Protein AF-A0A7K5P1I5-F1 (afdb_monomer_lite)

Foldseek 3Di:
DVVVVVVVVVVVVVVVVVVVVVVVVVVVVVVVVVVVVVQVVQQVVCVVCVGPVSVD

InterPro domains:
  IPR018154 TLV/ENV coat polyprotein [PTHR10424] (2-53)

Structure (mmCIF, N/CA/C/O backbone):
data_AF-A0A7K5P1I5-F1
#
_entry.id   AF-A0A7K5P1I5-F1
#
loop_
_atom_site.group_PDB
_atom_site.id
_atom_site.type_symbol
_atom_site.label_atom_id
_atom_site.label_alt_id
_atom_site.label_comp_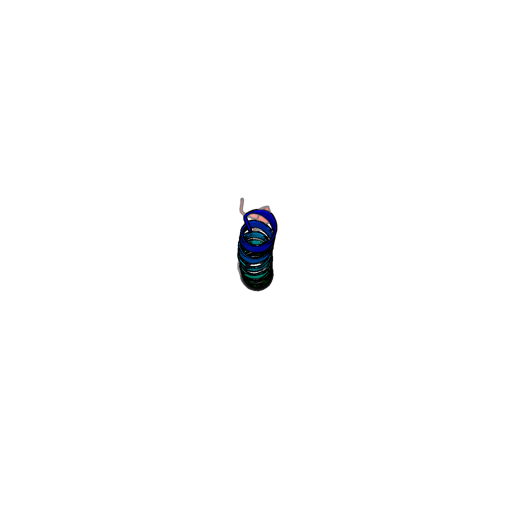id
_atom_site.label_asym_id
_atom_site.label_entity_id
_atom_site.label_seq_id
_atom_site.pdbx_PDB_ins_code
_atom_site.Cartn_x
_atom_site.Cartn_y
_atom_site.Cartn_z
_atom_site.occupancy
_atom_site.B_iso_or_equiv
_atom_site.auth_seq_id
_atom_site.auth_comp_id
_atom_site.auth_asym_id
_atom_site.auth_atom_id
_atom_site.pdbx_PDB_model_num
ATOM 1 N N . THR A 1 1 ? -21.916 -0.821 33.963 1.00 73.69 1 THR A N 1
ATOM 2 C CA . THR A 1 1 ? -22.624 0.050 32.990 1.00 73.69 1 THR A CA 1
ATOM 3 C C . THR A 1 1 ? -21.744 1.045 32.216 1.00 73.69 1 THR A C 1
ATOM 5 O O . THR A 1 1 ? -22.248 1.624 31.267 1.00 73.69 1 THR A O 1
ATOM 8 N N . HIS A 1 2 ? -20.431 1.177 32.471 1.00 85.88 2 HIS A N 1
ATOM 9 C CA . HIS A 1 2 ? -19.503 1.914 31.575 1.00 85.88 2 HIS A CA 1
ATOM 10 C C . HIS A 1 2 ? -18.624 0.994 30.711 1.00 85.88 2 HIS A C 1
ATOM 12 O O . HIS A 1 2 ? -18.455 1.247 29.525 1.00 85.88 2 HIS A O 1
ATOM 18 N N . ILE A 1 3 ? -18.143 -0.116 31.282 1.00 92.38 3 ILE A N 1
ATOM 19 C CA . ILE A 1 3 ? -17.274 -1.090 30.598 1.00 92.38 3 ILE A CA 1
ATOM 20 C C . ILE A 1 3 ? -17.951 -1.695 29.357 1.00 92.38 3 ILE A C 1
ATOM 22 O O . ILE A 1 3 ? -17.355 -1.692 28.292 1.00 92.38 3 ILE A O 1
ATOM 26 N N . ILE A 1 4 ? -19.223 -2.103 29.456 1.00 93.19 4 ILE A N 1
ATOM 27 C CA . ILE A 1 4 ? -19.986 -2.664 28.321 1.00 93.19 4 ILE A CA 1
ATOM 28 C C . ILE A 1 4 ? -20.101 -1.654 27.166 1.00 93.19 4 ILE A C 1
ATOM 30 O O . ILE A 1 4 ? -19.984 -2.017 26.001 1.00 93.19 4 ILE A O 1
ATOM 34 N N . ARG A 1 5 ? -20.281 -0.362 27.477 1.00 96.00 5 ARG A N 1
ATOM 35 C CA . ARG A 1 5 ? -20.351 0.696 26.456 1.00 96.00 5 ARG A CA 1
ATOM 36 C C . ARG A 1 5 ? -18.997 0.914 25.785 1.00 96.00 5 ARG A C 1
ATOM 38 O O . ARG A 1 5 ? -18.949 1.076 24.574 1.00 96.00 5 ARG A O 1
ATOM 45 N N . LEU A 1 6 ? -17.912 0.897 26.561 1.00 97.00 6 LEU A N 1
ATOM 46 C CA . LEU A 1 6 ? -16.554 1.007 26.026 1.00 97.00 6 LEU A CA 1
ATOM 47 C C . LEU A 1 6 ? -16.186 -0.197 25.153 1.00 97.00 6 LEU A C 1
ATOM 49 O O . LEU A 1 6 ? -15.570 -0.006 24.113 1.00 97.00 6 LEU A O 1
ATOM 53 N N . GLN A 1 7 ? -16.605 -1.406 25.530 1.00 97.06 7 GLN A N 1
ATOM 54 C CA . GLN A 1 7 ? -16.408 -2.610 24.719 1.00 97.06 7 GLN A CA 1
ATOM 55 C C . GLN A 1 7 ? -17.134 -2.512 23.374 1.00 97.06 7 GLN A C 1
ATOM 57 O O . GLN A 1 7 ? -16.516 -2.758 22.345 1.00 97.06 7 GLN A O 1
ATOM 62 N N . ALA A 1 8 ? -18.395 -2.068 23.367 1.00 97.44 8 ALA A N 1
ATOM 63 C CA . ALA A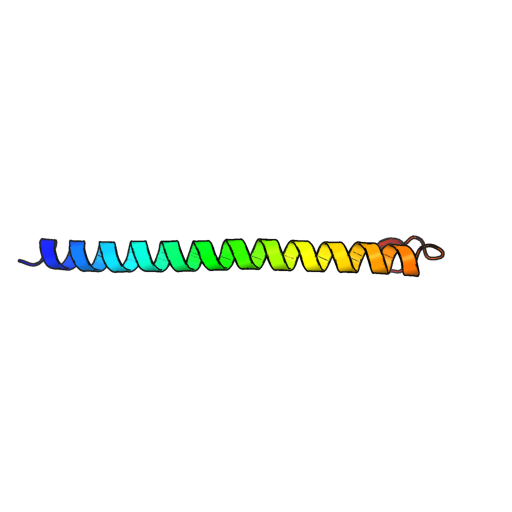 1 8 ? -19.147 -1.883 22.126 1.00 97.44 8 ALA A CA 1
ATOM 64 C C . ALA A 1 8 ? -18.515 -0.818 21.212 1.00 97.44 8 ALA A C 1
ATOM 66 O O . ALA A 1 8 ? -18.397 -1.015 20.007 1.00 97.44 8 ALA A O 1
ATOM 67 N N . VAL A 1 9 ? -18.065 0.308 21.779 1.00 97.50 9 VAL A N 1
ATOM 68 C CA . VAL A 1 9 ? -17.370 1.352 21.006 1.00 97.50 9 VAL A CA 1
ATOM 69 C C . VAL A 1 9 ? -16.044 0.832 20.450 1.00 97.50 9 VAL A C 1
ATOM 71 O O . VAL A 1 9 ? -15.727 1.102 19.294 1.00 97.50 9 VAL A O 1
ATOM 74 N N . LEU A 1 10 ? -15.285 0.073 21.245 1.00 98.12 10 LEU A N 1
ATOM 75 C CA . LEU A 1 10 ? -14.026 -0.515 20.802 1.00 98.12 10 LEU A CA 1
ATOM 76 C C . LEU A 1 10 ? -14.244 -1.482 19.635 1.00 98.12 10 LEU A C 1
ATOM 78 O O . LEU A 1 10 ? -13.514 -1.393 18.658 1.00 98.12 10 LEU A O 1
ATOM 82 N N . GLU A 1 11 ? -15.253 -2.348 19.715 1.00 98.50 11 GLU A N 1
ATOM 83 C CA . GLU A 1 11 ? -15.602 -3.298 18.652 1.00 98.50 11 GLU A CA 1
ATOM 84 C C . GLU A 1 11 ? -15.987 -2.596 17.343 1.00 98.50 11 GLU A C 1
ATOM 86 O O . GLU A 1 11 ? -15.537 -2.988 16.266 1.00 98.50 11 GLU A O 1
ATOM 91 N N . ILE A 1 12 ? -16.760 -1.510 17.427 1.00 98.38 12 ILE A N 1
ATOM 92 C CA . ILE A 1 12 ? -17.109 -0.697 16.256 1.00 98.38 12 ILE A CA 1
ATOM 93 C C . ILE A 1 12 ? -15.846 -0.091 15.639 1.00 98.38 12 ILE A C 1
ATOM 95 O O . ILE A 1 12 ? -15.625 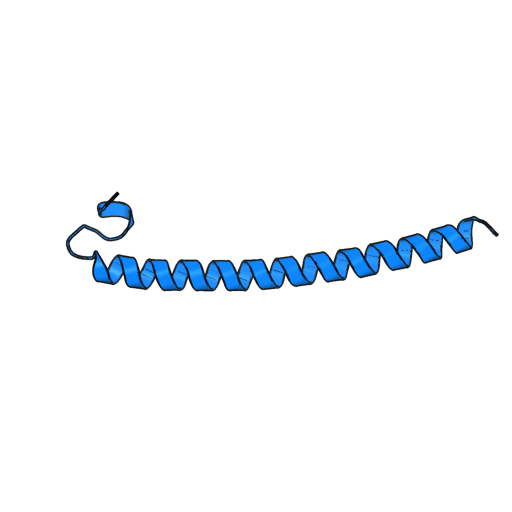-0.215 14.435 1.00 98.38 12 ILE A O 1
ATOM 99 N N . ILE A 1 13 ? -14.994 0.543 16.452 1.00 98.56 13 ILE A N 1
ATOM 100 C CA . ILE A 1 13 ? -13.784 1.207 15.954 1.00 98.56 13 ILE A CA 1
ATOM 101 C C . ILE A 1 13 ? -12.823 0.193 15.336 1.00 98.56 13 ILE 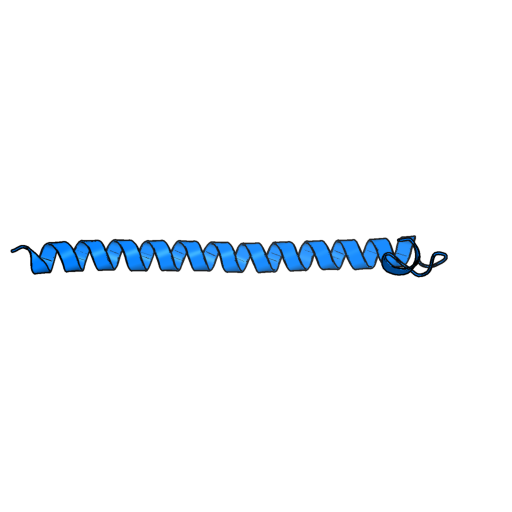A C 1
ATOM 103 O O . ILE A 1 13 ? -12.283 0.456 14.261 1.00 98.56 13 ILE A O 1
ATOM 107 N N . THR A 1 14 ? -12.598 -0.958 15.970 1.00 98.75 14 THR A N 1
ATOM 108 C CA . THR A 1 14 ? -11.680 -1.970 15.435 1.00 98.75 14 THR A CA 1
ATOM 109 C C . THR A 1 14 ? -12.205 -2.572 14.137 1.00 98.75 14 THR A C 1
ATOM 111 O O . THR A 1 14 ? -11.420 -2.716 13.201 1.00 98.75 14 THR A O 1
ATOM 114 N N . ASN A 1 15 ? -13.509 -2.847 14.029 1.00 98.75 15 ASN A N 1
ATOM 115 C CA . ASN A 1 15 ? -14.105 -3.376 12.801 1.00 98.75 15 ASN A CA 1
ATOM 116 C C . ASN A 1 15 ? -14.040 -2.363 11.643 1.00 98.75 15 ASN A C 1
ATOM 118 O O . ASN A 1 15 ? -13.615 -2.698 10.537 1.00 98.75 15 ASN A O 1
ATOM 122 N N . GLU A 1 16 ? -14.387 -1.101 11.904 1.00 98.75 16 GLU A N 1
ATOM 123 C CA . GLU A 1 16 ? -14.311 -0.037 10.897 1.00 98.75 16 GLU A CA 1
ATOM 124 C C . GLU A 1 16 ? -12.864 0.248 10.473 1.00 98.75 16 GLU A C 1
ATOM 126 O O . GLU A 1 16 ? -12.582 0.407 9.283 1.00 98.75 16 GLU A O 1
ATOM 131 N N . THR A 1 17 ? -11.925 0.227 11.424 1.00 98.75 17 THR A N 1
ATOM 132 C CA . THR A 1 17 ? -10.491 0.381 11.134 1.00 98.75 17 THR A CA 1
ATOM 133 C C . THR A 1 17 ? -9.982 -0.787 10.292 1.00 98.75 17 THR A C 1
ATOM 135 O O . THR A 1 17 ? -9.296 -0.563 9.297 1.00 98.75 17 THR A O 1
ATOM 138 N N . ALA A 1 18 ? -10.343 -2.028 10.634 1.00 98.81 18 ALA A N 1
ATOM 139 C CA . ALA A 1 18 ? -9.959 -3.209 9.863 1.00 98.81 18 ALA A CA 1
ATOM 140 C C . ALA A 1 18 ? -10.490 -3.140 8.424 1.00 98.81 18 ALA A C 1
ATOM 142 O O . ALA A 1 18 ? -9.743 -3.400 7.478 1.00 98.81 18 ALA A O 1
ATOM 143 N N . ARG A 1 19 ? -11.745 -2.708 8.243 1.00 98.81 19 ARG A N 1
ATOM 144 C CA . ARG A 1 19 ? -12.339 -2.493 6.918 1.00 98.81 19 ARG A CA 1
ATOM 145 C C . ARG A 1 19 ? -11.601 -1.417 6.123 1.00 98.81 19 ARG A C 1
ATOM 147 O O . ARG A 1 19 ? -11.295 -1.635 4.954 1.00 98.81 19 ARG A O 1
ATOM 154 N N . ALA A 1 20 ? -11.289 -0.280 6.742 1.00 98.81 20 ALA A N 1
ATOM 155 C CA . ALA A 1 20 ? -10.552 0.797 6.084 1.00 98.81 20 ALA A CA 1
ATOM 156 C C . ALA A 1 20 ? -9.145 0.348 5.653 1.00 98.81 20 ALA A C 1
ATOM 158 O O . ALA A 1 20 ? -8.740 0.598 4.519 1.00 98.81 20 ALA A O 1
ATOM 159 N N . VAL A 1 21 ? -8.425 -0.369 6.523 1.00 98.88 21 VAL A N 1
ATOM 160 C CA . VAL A 1 21 ? -7.096 -0.918 6.209 1.00 98.88 21 VAL A CA 1
ATOM 161 C C . VAL A 1 21 ? -7.171 -1.927 5.065 1.00 98.88 21 VAL A C 1
ATOM 163 O O . VAL A 1 21 ? -6.333 -1.882 4.168 1.00 98.88 21 VAL A O 1
ATOM 166 N N . TYR A 1 22 ? -8.183 -2.797 5.053 1.00 98.81 22 TYR A N 1
ATOM 167 C CA . TYR A 1 22 ? -8.392 -3.748 3.961 1.00 98.81 22 TYR A CA 1
ATOM 168 C C . TYR A 1 22 ? -8.593 -3.040 2.612 1.00 98.81 22 TYR A C 1
ATOM 170 O O . TYR A 1 22 ? -7.940 -3.389 1.631 1.00 98.81 22 TYR A O 1
ATOM 178 N N . LEU A 1 23 ? -9.439 -2.006 2.571 1.00 98.81 23 LEU A N 1
ATOM 179 C CA . LEU A 1 23 ? -9.684 -1.229 1.352 1.00 98.81 23 LEU A CA 1
ATOM 180 C C . LEU A 1 23 ? -8.426 -0.490 0.873 1.00 98.81 23 LEU A C 1
ATOM 182 O O . LEU A 1 23 ? -8.140 -0.480 -0.322 1.00 98.81 23 LEU A O 1
ATOM 186 N N . LEU A 1 24 ? -7.646 0.085 1.794 1.00 98.81 24 LEU A N 1
ATOM 187 C CA . LEU A 1 24 ? -6.373 0.728 1.457 1.00 98.81 24 LEU A CA 1
ATOM 188 C C . LEU A 1 24 ? -5.354 -0.272 0.904 1.00 98.81 24 LEU A C 1
ATOM 190 O O . LEU A 1 24 ? -4.630 0.054 -0.036 1.00 98.81 24 LEU A O 1
ATOM 194 N N . ALA A 1 25 ? -5.296 -1.481 1.463 1.00 98.75 25 ALA A N 1
ATOM 195 C CA . ALA A 1 25 ? -4.405 -2.528 0.977 1.00 98.75 25 ALA A CA 1
ATOM 196 C C . ALA A 1 25 ? -4.780 -2.969 -0.446 1.00 98.75 25 ALA A C 1
ATOM 198 O O . ALA A 1 25 ? -3.900 -3.066 -1.302 1.00 98.75 25 ALA A O 1
ATOM 199 N N . ASP A 1 26 ? -6.073 -3.168 -0.717 1.00 98.75 26 ASP A N 1
ATOM 200 C CA . ASP A 1 26 ? -6.565 -3.491 -2.060 1.00 98.75 26 ASP A CA 1
ATOM 201 C C . ASP A 1 26 ? -6.225 -2.376 -3.061 1.00 98.75 26 ASP A C 1
ATOM 203 O O . ASP A 1 26 ? -5.609 -2.625 -4.102 1.00 98.75 26 ASP A O 1
ATOM 207 N N . GLN A 1 27 ? -6.498 -1.120 -2.698 1.00 98.81 27 GLN A N 1
ATOM 208 C CA . GLN A 1 27 ? -6.171 0.030 -3.539 1.00 98.81 27 GLN A CA 1
ATOM 209 C C . GLN A 1 27 ? -4.662 0.146 -3.799 1.00 98.81 27 GLN A C 1
ATOM 211 O O . GLN A 1 27 ? -4.250 0.419 -4.928 1.00 98.81 27 GLN A O 1
ATOM 216 N N . ALA A 1 28 ? -3.819 -0.104 -2.795 1.00 98.75 28 ALA A N 1
ATOM 217 C CA . ALA A 1 28 ? -2.367 -0.085 -2.956 1.00 98.75 28 ALA A CA 1
ATOM 218 C C . ALA A 1 28 ? -1.881 -1.161 -3.942 1.00 98.75 28 ALA A C 1
ATOM 220 O O . ALA A 1 28 ? -0.992 -0.894 -4.757 1.00 98.75 28 ALA A O 1
ATOM 221 N N . VAL A 1 29 ? -2.481 -2.356 -3.922 1.00 98.75 29 VAL A N 1
ATOM 222 C CA . VAL A 1 29 ? -2.175 -3.429 -4.884 1.00 98.75 29 VAL A CA 1
ATOM 223 C C . VAL A 1 29 ? -2.583 -3.028 -6.302 1.00 98.75 29 VAL A C 1
ATOM 225 O O . VAL A 1 29 ? -1.793 -3.203 -7.238 1.00 98.75 29 VAL A O 1
ATOM 228 N N . GLN A 1 30 ? -3.772 -2.446 -6.470 1.00 98.62 30 GLN A N 1
ATOM 229 C CA . GLN A 1 30 ? -4.241 -1.965 -7.772 1.00 98.62 30 GLN A CA 1
ATOM 230 C C . GLN A 1 30 ? -3.328 -0.861 -8.323 1.00 98.62 30 GLN A C 1
ATOM 232 O O . GLN A 1 30 ? -2.878 -0.942 -9.467 1.00 98.62 30 GLN A O 1
ATOM 237 N N . MET A 1 31 ? -2.972 0.123 -7.490 1.00 98.69 31 MET A N 1
ATOM 238 C CA . MET A 1 31 ? -2.054 1.201 -7.866 1.00 98.69 31 MET A CA 1
ATOM 239 C C . MET A 1 31 ? -0.679 0.663 -8.256 1.00 98.69 31 MET A C 1
ATOM 241 O O . MET A 1 31 ? -0.149 1.040 -9.300 1.00 98.69 31 MET A O 1
ATOM 245 N N . ARG A 1 32 ? -0.108 -0.253 -7.462 1.00 98.69 32 ARG A N 1
ATOM 246 C CA . ARG A 1 32 ? 1.182 -0.880 -7.781 1.00 98.69 32 ARG A CA 1
ATOM 247 C C . ARG A 1 32 ? 1.128 -1.596 -9.127 1.00 98.69 32 ARG A C 1
ATOM 249 O O . ARG A 1 32 ? 2.064 -1.484 -9.913 1.00 98.69 32 ARG A O 1
ATOM 256 N N . THR A 1 33 ? 0.043 -2.316 -9.392 1.00 98.62 33 THR A N 1
ATOM 257 C CA . THR A 1 33 ? -0.148 -3.033 -10.658 1.00 98.62 33 THR A CA 1
ATOM 258 C C . THR A 1 33 ? -0.192 -2.064 -11.836 1.00 98.62 33 THR A C 1
ATOM 260 O O . THR A 1 33 ? 0.551 -2.253 -12.796 1.00 98.62 33 THR A O 1
ATOM 263 N N . ALA A 1 34 ? -0.973 -0.986 -11.733 1.00 98.38 34 ALA A N 1
ATOM 264 C CA . ALA A 1 34 ? -1.065 0.031 -12.779 1.00 98.38 34 ALA A CA 1
ATOM 265 C C . ALA A 1 34 ? 0.279 0.740 -13.028 1.00 98.38 34 ALA A C 1
ATOM 267 O O . ALA A 1 34 ? 0.684 0.918 -14.176 1.00 98.38 34 ALA A O 1
ATOM 268 N N . ILE A 1 35 ? 1.011 1.090 -11.963 1.00 98.12 35 ILE A N 1
ATOM 269 C CA . ILE A 1 35 ? 2.344 1.705 -12.071 1.00 98.12 35 ILE A CA 1
ATOM 270 C C . ILE A 1 35 ? 3.305 0.775 -12.814 1.00 98.12 35 ILE A C 1
ATOM 272 O O . ILE A 1 35 ? 3.991 1.220 -13.730 1.00 98.12 35 ILE A O 1
ATOM 276 N N . LEU A 1 36 ? 3.340 -0.513 -12.459 1.00 97.94 36 LEU A N 1
ATOM 277 C CA . LEU A 1 36 ? 4.218 -1.478 -13.125 1.00 97.94 36 LEU A CA 1
ATOM 278 C C . LEU A 1 36 ? 3.828 -1.700 -14.589 1.00 97.94 36 LEU A C 1
ATOM 280 O O . LEU A 1 36 ? 4.707 -1.807 -15.440 1.00 97.94 36 LEU A O 1
ATOM 284 N N . GLN A 1 37 ? 2.533 -1.722 -14.905 1.00 98.06 37 GLN A N 1
ATOM 285 C CA . GLN A 1 37 ? 2.064 -1.792 -16.290 1.00 98.06 37 GLN A CA 1
ATOM 286 C C . GLN A 1 37 ? 2.532 -0.588 -17.109 1.00 98.06 37 GLN A C 1
ATOM 288 O O . GLN A 1 37 ? 3.081 -0.769 -18.194 1.00 98.06 37 GLN A O 1
ATOM 293 N N . HIS A 1 38 ? 2.378 0.627 -16.581 1.00 96.94 38 HIS A N 1
ATOM 294 C CA . HIS A 1 38 ? 2.875 1.828 -17.251 1.00 96.94 38 HIS A CA 1
ATOM 295 C C . HIS A 1 38 ? 4.398 1.821 -17.386 1.00 96.94 38 HIS A C 1
ATOM 297 O O . HIS A 1 38 ? 4.901 2.171 -18.448 1.00 96.94 38 HIS A O 1
ATOM 303 N N . HIS A 1 39 ? 5.125 1.379 -16.358 1.00 96.56 39 HIS A N 1
ATOM 304 C CA . HIS A 1 39 ? 6.582 1.274 -16.410 1.00 96.56 39 HIS A CA 1
ATOM 305 C C . HIS A 1 39 ? 7.039 0.363 -17.552 1.00 96.56 39 HIS A C 1
ATOM 307 O O . HIS A 1 39 ? 7.887 0.765 -18.337 1.00 96.56 39 HIS A O 1
ATOM 313 N N . MET A 1 40 ? 6.426 -0.815 -17.710 1.00 97.25 40 MET A N 1
ATOM 31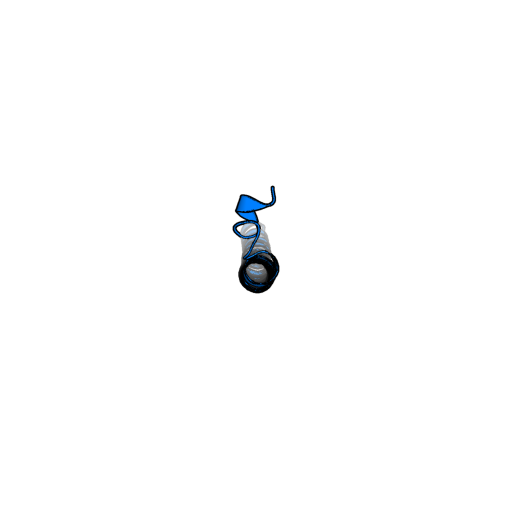4 C CA . MET A 1 40 ? 6.756 -1.728 -18.813 1.00 97.25 40 MET A CA 1
ATOM 315 C C . MET A 1 40 ? 6.496 -1.106 -20.189 1.00 97.25 40 MET A C 1
ATOM 317 O O . MET A 1 40 ? 7.306 -1.261 -21.100 1.00 97.25 40 MET A O 1
ATOM 321 N N . VAL A 1 41 ? 5.372 -0.399 -20.354 1.00 98.06 41 VAL A N 1
ATOM 322 C CA . VAL A 1 41 ? 5.058 0.292 -21.616 1.00 98.06 41 VAL A CA 1
ATOM 323 C C . VAL A 1 41 ? 6.085 1.384 -21.898 1.00 98.06 41 VAL A C 1
ATOM 325 O O . VAL A 1 41 ? 6.550 1.512 -23.027 1.00 98.06 41 VAL A O 1
ATOM 328 N N . LEU A 1 42 ? 6.457 2.159 -20.882 1.00 96.94 42 LEU A N 1
ATOM 329 C CA . LEU A 1 42 ? 7.457 3.209 -21.026 1.00 96.94 42 LEU A CA 1
ATOM 330 C C . LEU A 1 42 ? 8.845 2.632 -21.323 1.00 96.94 42 LEU A C 1
ATOM 332 O O . LEU A 1 42 ? 9.510 3.148 -22.209 1.00 96.94 42 LEU A O 1
ATOM 336 N N . ASP A 1 43 ? 9.260 1.545 -20.670 1.00 97.62 43 ASP A N 1
ATOM 337 C CA . ASP A 1 43 ? 10.531 0.873 -20.973 1.00 97.62 43 ASP A CA 1
ATOM 338 C C . ASP A 1 43 ? 10.587 0.391 -22.421 1.00 97.62 43 ASP A C 1
ATOM 340 O O . ASP A 1 43 ? 11.617 0.524 -23.076 1.00 97.62 43 ASP A O 1
ATOM 344 N N . TYR A 1 44 ? 9.472 -0.129 -22.939 1.00 97.19 44 TYR A N 1
ATOM 345 C CA . TYR A 1 44 ? 9.373 -0.514 -24.342 1.00 97.19 44 TYR A CA 1
ATOM 346 C C . TYR A 1 44 ? 9.505 0.695 -25.278 1.00 97.19 44 TYR A C 1
ATOM 348 O O . TYR A 1 44 ? 10.258 0.646 -26.248 1.00 97.19 44 TYR A O 1
ATOM 356 N N . LEU A 1 45 ? 8.792 1.787 -24.986 1.00 97.44 45 LEU A N 1
ATOM 357 C CA . LEU A 1 45 ? 8.849 3.010 -25.793 1.00 97.44 45 LEU A CA 1
ATOM 358 C C . LEU A 1 45 ? 10.220 3.692 -25.749 1.00 97.44 45 LEU A C 1
ATOM 360 O O . LEU A 1 45 ? 10.559 4.403 -26.688 1.00 97.44 45 LEU A O 1
ATOM 364 N N . LEU A 1 46 ? 10.972 3.489 -24.668 1.00 96.81 46 LEU A N 1
ATOM 365 C CA . LEU A 1 46 ? 12.277 4.099 -24.422 1.00 96.81 46 LEU A CA 1
ATOM 366 C C . LEU A 1 46 ? 13.436 3.116 -24.615 1.00 96.81 46 LEU A C 1
ATOM 368 O O . LEU A 1 46 ? 14.521 3.324 -24.076 1.00 96.81 46 LEU A O 1
ATOM 372 N N . ALA A 1 47 ? 13.212 2.002 -25.315 1.00 96.06 47 ALA A N 1
ATOM 373 C CA . ALA A 1 47 ? 14.197 0.929 -25.409 1.00 96.06 47 ALA A CA 1
ATOM 374 C C . ALA A 1 47 ? 15.535 1.401 -26.011 1.00 96.06 47 ALA A C 1
ATOM 376 O O . ALA A 1 47 ? 16.592 0.932 -25.588 1.00 96.06 47 ALA A O 1
ATOM 377 N N . GLU A 1 48 ? 15.503 2.352 -26.950 1.00 96.81 48 GLU A N 1
ATOM 378 C CA . GLU A 1 48 ? 16.709 2.933 -27.557 1.00 96.81 48 GLU A CA 1
ATOM 379 C C . GLU A 1 48 ? 17.464 3.858 -26.590 1.00 96.81 48 GLU A C 1
ATOM 381 O O . GLU A 1 48 ? 18.690 3.949 -26.650 1.00 96.81 48 GLU A O 1
ATOM 386 N N . GLU A 1 49 ? 16.759 4.486 -25.649 1.00 96.69 49 GLU A N 1
ATOM 387 C CA . GLU A 1 49 ? 17.336 5.298 -24.574 1.00 96.69 49 GLU A CA 1
ATOM 388 C C . GLU A 1 49 ? 17.698 4.484 -23.317 1.00 96.69 49 GLU A C 1
ATOM 390 O O . GLU A 1 49 ? 18.055 5.059 -22.292 1.00 96.69 49 GLU A O 1
ATOM 395 N N . GLY A 1 50 ? 17.627 3.149 -23.364 1.00 93.88 50 GLY A N 1
ATOM 396 C CA . GLY A 1 50 ? 17.922 2.289 -22.211 1.00 93.88 50 GLY A CA 1
ATOM 397 C C . GLY A 1 50 ? 16.774 2.167 -21.200 1.00 93.88 50 GLY A C 1
ATOM 398 O O . GLY A 1 50 ? 17.005 1.835 -20.036 1.00 93.88 50 GLY A O 1
ATOM 399 N N . GLY A 1 51 ? 15.539 2.423 -21.633 1.00 94.44 51 GLY A N 1
ATOM 400 C CA . GLY A 1 51 ? 14.328 2.354 -20.819 1.00 94.44 51 GLY A CA 1
ATOM 401 C C . GLY A 1 51 ? 14.107 3.597 -19.955 1.00 94.44 51 GLY A C 1
ATOM 402 O O . GLY A 1 51 ? 14.797 4.612 -20.080 1.00 94.44 51 GLY A O 1
ATOM 403 N N . VAL A 1 52 ? 13.145 3.515 -19.034 1.00 93.00 52 VAL A N 1
ATOM 404 C CA . VAL A 1 52 ? 12.810 4.613 -18.111 1.00 93.00 52 VAL A CA 1
ATOM 405 C C . VAL A 1 52 ? 14.030 5.035 -17.285 1.00 93.00 52 VAL A C 1
ATOM 407 O O . VAL A 1 52 ? 14.266 6.228 -17.117 1.00 93.00 52 VAL A O 1
ATOM 410 N N . CYS A 1 53 ? 14.830 4.074 -16.810 1.00 90.56 53 CYS A N 1
ATOM 411 C CA . CYS A 1 53 ? 16.028 4.340 -16.006 1.00 90.56 53 CYS A CA 1
ATOM 412 C C . CYS A 1 53 ? 17.231 4.843 -16.818 1.00 90.56 53 CYS A C 1
ATOM 414 O O . CYS A 1 53 ? 18.108 5.465 -16.233 1.00 90.56 53 CYS A O 1
ATOM 416 N N . GLY A 1 54 ? 17.306 4.543 -18.119 1.00 90.06 54 GLY A N 1
ATOM 417 C CA . GLY A 1 54 ? 18.387 5.017 -18.992 1.00 90.06 54 GLY A CA 1
ATOM 418 C C . GLY A 1 54 ? 18.153 6.427 -19.540 1.00 90.06 54 GLY A C 1
ATOM 419 O O . GLY A 1 54 ? 19.111 7.128 -19.860 1.00 90.06 54 GLY A O 1
ATOM 420 N N . LYS A 1 55 ? 16.883 6.850 -19.61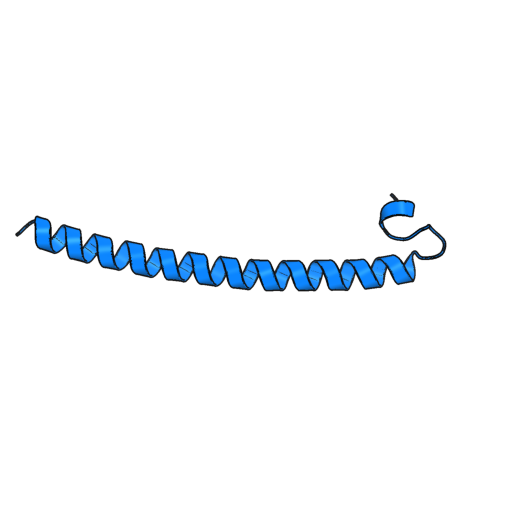2 1.00 86.94 55 LYS A N 1
ATOM 421 C CA . LYS A 1 55 ? 16.479 8.190 -20.058 1.00 86.94 55 LYS A CA 1
ATOM 422 C C . LYS A 1 55 ? 16.629 9.282 -18.994 1.00 86.94 55 LYS A C 1
ATOM 424 O O . LYS A 1 55 ? 16.785 10.446 -19.365 1.00 86.94 55 LYS A O 1
ATOM 429 N N . LEU A 1 56 ? 16.480 8.925 -17.715 1.00 71.00 56 LEU A N 1
ATOM 430 C CA . LEU A 1 56 ? 16.659 9.827 -16.567 1.00 71.00 56 LEU A CA 1
ATOM 431 C C . LEU A 1 56 ? 18.138 10.169 -16.362 1.00 71.00 56 LEU A C 1
ATOM 433 O O . LEU A 1 56 ? 18.406 11.354 -16.064 1.00 71.00 56 LEU A O 1
#

Secondary structure (DSSP, 8-state):
--HHHHHHHHHHHHHHHHHHHHHHHHHHHHHHHHHHHHHHHHHHHTGGGTHHHHH-

Sequence (56 aa):
THIIRLQAVLEIITNETARAVYLLADQAVQMRTAILQHHMVLDYLLAEEGGVCGKL

Radius of gyration: 22.14 Å; chains: 1; bounding box: 41×14×60 Å

Organism: Chroicocephalus maculipennis (NCBI:txid287016)

pLDDT: mean 95.99, std 5.39, range [71.0, 98.88]